Protein AF-A0A821M9T7-F1 (afdb_monomer_lite)

Secondary structure (DSSP, 8-state):
-EEEESSHHHHHHTT-EEHHHHHTPPTT--S-----TT-HHHHHHHHT-S-EEE--TT-

Radius of gyration: 12.18 Å; chains: 1; bounding box: 27×24×29 Å

Foldseek 3Di:
DAEEECDQVQQVVVVHYYPCVLVVHDPPPPDDDDDDPPPVPSCVVVVPDPDYHYPPPVD

pLDDT: mean 86.15, std 11.56, range [60.72, 97.81]

Structure (mmCIF, N/CA/C/O backbone):
data_AF-A0A821M9T7-F1
#
_entry.id   AF-A0A821M9T7-F1
#
loop_
_atom_site.group_PDB
_atom_site.id
_atom_site.type_symbol
_atom_site.label_atom_id
_atom_site.label_alt_id
_atom_site.label_comp_id
_atom_site.label_asym_id
_atom_site.label_entity_id
_atom_site.label_seq_id
_atom_site.pdbx_PDB_ins_code
_atom_site.Cartn_x
_atom_site.Cartn_y
_atom_site.Cartn_z
_atom_site.occupancy
_atom_site.B_iso_or_equiv
_atom_site.auth_seq_id
_atom_site.auth_comp_id
_atom_site.auth_asym_id
_atom_site.auth_atom_id
_atom_site.pdbx_PDB_model_num
ATOM 1 N N . MET A 1 1 ? -8.999 -0.196 -3.788 1.00 89.25 1 MET A N 1
ATOM 2 C CA . MET A 1 1 ? -7.869 -1.130 -3.570 1.00 89.25 1 MET A CA 1
ATOM 3 C C . MET A 1 1 ? -6.571 -0.341 -3.467 1.00 89.25 1 MET A C 1
ATOM 5 O O . MET A 1 1 ? -6.310 0.481 -4.338 1.00 89.25 1 MET A O 1
ATOM 9 N N . ARG A 1 2 ? -5.782 -0.561 -2.412 1.00 95.38 2 ARG A N 1
ATOM 10 C CA . ARG A 1 2 ? -4.474 0.071 -2.183 1.00 95.38 2 ARG A CA 1
ATOM 11 C C . ARG A 1 2 ? -3.368 -0.926 -2.528 1.00 95.38 2 ARG A C 1
ATOM 13 O O . ARG A 1 2 ? -3.417 -2.053 -2.053 1.00 95.38 2 ARG A O 1
ATOM 20 N N . LYS A 1 3 ? -2.393 -0.508 -3.337 1.00 97.38 3 LYS A N 1
ATOM 21 C CA . LYS A 1 3 ? -1.237 -1.321 -3.736 1.00 97.38 3 LYS A CA 1
ATOM 22 C C . LYS A 1 3 ? 0.031 -0.727 -3.145 1.00 97.38 3 LYS A C 1
ATOM 24 O O . LYS A 1 3 ? 0.303 0.454 -3.380 1.00 97.38 3 LYS A O 1
ATOM 29 N N . LEU A 1 4 ? 0.761 -1.520 -2.377 1.00 97.12 4 LEU A N 1
ATOM 30 C CA . LEU A 1 4 ? 1.973 -1.103 -1.690 1.00 97.12 4 LEU A CA 1
ATOM 31 C C . LEU A 1 4 ? 3.127 -2.054 -1.999 1.00 97.12 4 LEU A C 1
ATOM 33 O O . LEU A 1 4 ? 2.904 -3.231 -2.251 1.00 97.12 4 LEU A O 1
ATOM 37 N N . ALA A 1 5 ? 4.350 -1.545 -1.920 1.00 97.81 5 ALA A N 1
ATOM 38 C CA . ALA A 1 5 ? 5.562 -2.359 -1.934 1.00 97.81 5 ALA A CA 1
ATOM 39 C C . ALA A 1 5 ? 6.628 -1.728 -1.013 1.00 97.81 5 ALA A C 1
ATOM 41 O O . ALA A 1 5 ? 6.529 -0.537 -0.691 1.00 97.81 5 ALA A O 1
ATOM 42 N N . PRO A 1 6 ? 7.649 -2.470 -0.559 1.00 95.38 6 PRO A N 1
ATOM 43 C CA . PRO A 1 6 ? 8.703 -1.921 0.296 1.00 95.38 6 PRO A CA 1
ATOM 44 C C . PRO A 1 6 ? 9.623 -0.947 -0.454 1.00 95.38 6 PRO A C 1
ATOM 46 O O . PRO A 1 6 ? 10.071 0.050 0.114 1.00 95.38 6 PRO A O 1
ATOM 49 N N . THR A 1 7 ? 9.871 -1.184 -1.745 1.00 95.75 7 THR A N 1
ATOM 50 C CA . THR A 1 7 ? 10.791 -0.379 -2.559 1.00 95.75 7 THR A CA 1
ATOM 51 C C . THR A 1 7 ? 10.063 0.449 -3.611 1.00 95.75 7 THR A C 1
ATOM 53 O O . THR A 1 7 ? 8.968 0.113 -4.059 1.00 95.75 7 THR A O 1
ATOM 56 N N . GLY A 1 8 ? 10.685 1.560 -4.020 1.00 96.06 8 GLY A N 1
ATOM 57 C CA . GLY A 1 8 ? 10.125 2.442 -5.046 1.00 96.06 8 GLY A CA 1
ATOM 58 C C . GLY A 1 8 ? 9.968 1.763 -6.407 1.00 96.06 8 GLY A C 1
ATOM 59 O O . GLY A 1 8 ? 8.996 2.036 -7.099 1.00 96.06 8 GLY A O 1
ATOM 60 N N . ILE A 1 9 ? 10.885 0.855 -6.758 1.00 97.00 9 ILE A N 1
ATOM 61 C CA . ILE A 1 9 ? 10.846 0.118 -8.027 1.00 97.00 9 ILE A CA 1
ATOM 62 C C . ILE A 1 9 ? 9.661 -0.856 -8.024 1.00 97.00 9 ILE A C 1
ATOM 64 O O . ILE A 1 9 ? 8.797 -0.739 -8.883 1.00 97.00 9 ILE A O 1
ATOM 68 N N . ALA A 1 10 ? 9.543 -1.724 -7.013 1.00 97.44 10 ALA A N 1
ATOM 69 C CA . ALA A 1 10 ? 8.421 -2.662 -6.909 1.00 97.44 10 ALA A CA 1
ATOM 70 C C . ALA A 1 10 ? 7.063 -1.942 -6.840 1.00 97.44 10 ALA A C 1
ATOM 72 O O . ALA A 1 10 ? 6.093 -2.331 -7.486 1.00 97.44 10 ALA A O 1
ATOM 73 N N . ALA A 1 11 ? 7.000 -0.820 -6.116 1.00 97.75 11 ALA A N 1
ATOM 74 C CA . ALA A 1 11 ? 5.792 -0.009 -6.054 1.00 97.75 11 ALA A CA 1
ATOM 75 C C . ALA A 1 11 ? 5.411 0.564 -7.429 1.00 97.75 11 ALA A C 1
ATOM 77 O O . ALA A 1 11 ? 4.224 0.619 -7.747 1.00 97.75 11 ALA A O 1
ATOM 78 N N . ALA A 1 12 ? 6.389 0.986 -8.236 1.00 97.25 12 ALA A N 1
ATOM 79 C CA . ALA A 1 12 ? 6.143 1.506 -9.577 1.00 97.25 12 ALA A CA 1
ATOM 80 C C . ALA A 1 12 ? 5.604 0.419 -10.522 1.00 97.25 12 ALA A C 1
ATOM 82 O O . ALA A 1 12 ? 4.633 0.679 -11.231 1.00 97.25 12 ALA A O 1
ATOM 83 N N . GLU A 1 13 ? 6.153 -0.799 -10.464 1.00 97.62 13 GLU A N 1
ATOM 84 C CA . GLU A 1 13 ? 5.723 -1.934 -11.299 1.00 97.62 13 GLU A CA 1
ATOM 85 C C . GLU A 1 13 ? 4.245 -2.303 -11.084 1.00 97.62 13 GLU A C 1
ATOM 87 O O . GLU A 1 13 ? 3.511 -2.570 -12.036 1.00 97.62 13 GLU A O 1
ATOM 92 N N . ILE A 1 14 ? 3.754 -2.238 -9.843 1.00 96.56 14 ILE A N 1
ATOM 93 C CA . ILE A 1 14 ? 2.340 -2.519 -9.540 1.00 96.56 14 ILE A CA 1
ATOM 94 C C . ILE A 1 14 ? 1.420 -1.293 -9.688 1.00 96.56 14 ILE A C 1
ATOM 96 O O . ILE A 1 14 ? 0.206 -1.403 -9.455 1.00 96.56 14 ILE A O 1
ATOM 100 N N . GLY A 1 15 ? 1.958 -0.125 -10.057 1.00 96.88 15 GLY A N 1
ATOM 101 C CA . GLY A 1 15 ? 1.225 1.146 -10.094 1.00 96.88 15 GLY A CA 1
ATOM 102 C C . GLY A 1 15 ? 0.736 1.590 -8.709 1.00 96.88 15 GLY A C 1
ATOM 103 O O . GLY A 1 15 ? -0.397 2.052 -8.559 1.00 96.88 15 GLY A O 1
ATOM 104 N N . GLY A 1 16 ? 1.550 1.350 -7.684 1.00 96.12 16 GLY A N 1
ATOM 105 C CA . GLY A 1 16 ? 1.281 1.631 -6.279 1.00 96.12 16 GLY A CA 1
ATOM 106 C C . GLY A 1 16 ? 2.212 2.692 -5.691 1.00 96.12 16 GLY A C 1
ATOM 107 O O . GLY A 1 16 ? 2.722 3.573 -6.380 1.00 96.12 16 GLY A O 1
ATOM 108 N N . MET A 1 17 ? 2.419 2.620 -4.378 1.00 96.00 17 MET A N 1
ATOM 109 C CA . MET A 1 17 ? 3.360 3.480 -3.654 1.00 96.00 17 MET A CA 1
ATOM 110 C C . MET A 1 17 ? 4.108 2.695 -2.586 1.00 96.00 17 MET A C 1
ATOM 112 O O . MET A 1 17 ? 3.712 1.590 -2.224 1.00 96.00 17 MET A O 1
ATOM 116 N N . THR A 1 18 ? 5.185 3.263 -2.050 1.00 95.56 18 THR A N 1
ATOM 117 C CA . THR A 1 18 ? 5.909 2.566 -0.988 1.00 95.56 18 THR A CA 1
ATOM 118 C C . THR A 1 18 ? 5.104 2.526 0.310 1.00 95.56 18 THR A C 1
ATOM 120 O O . THR A 1 18 ? 4.356 3.464 0.615 1.00 95.56 18 THR A O 1
ATOM 123 N N . ILE A 1 19 ? 5.295 1.471 1.107 1.00 92.81 19 ILE A N 1
ATOM 124 C CA . ILE A 1 19 ? 4.697 1.351 2.449 1.00 92.81 19 ILE A CA 1
ATOM 125 C C . ILE A 1 19 ? 5.054 2.582 3.300 1.00 92.81 19 ILE A C 1
ATOM 127 O O . ILE A 1 19 ? 4.188 3.165 3.951 1.00 92.81 19 ILE A O 1
ATOM 131 N N . HIS A 1 20 ? 6.307 3.038 3.235 1.00 89.69 20 HIS A N 1
ATOM 132 C CA . HIS A 1 20 ? 6.788 4.203 3.981 1.00 89.69 20 HIS A CA 1
ATOM 133 C C . HIS A 1 20 ? 6.083 5.501 3.573 1.00 89.69 20 HIS A C 1
ATOM 135 O O . HIS A 1 20 ? 5.636 6.258 4.435 1.00 89.69 20 HIS A O 1
ATOM 141 N N . SER A 1 21 ? 5.936 5.741 2.265 1.00 90.62 21 SER A N 1
ATOM 142 C CA . SER A 1 21 ? 5.205 6.904 1.748 1.00 90.62 21 SER A CA 1
ATOM 143 C C . SER A 1 21 ? 3.745 6.893 2.193 1.00 90.62 21 SER A C 1
ATOM 145 O O . SER A 1 21 ? 3.210 7.944 2.544 1.00 90.62 21 SER A O 1
ATOM 147 N N . PHE A 1 22 ? 3.111 5.718 2.211 1.00 90.38 22 PHE A N 1
ATOM 148 C CA . PHE A 1 22 ? 1.718 5.584 2.624 1.00 90.38 22 PHE A CA 1
ATOM 149 C C . PHE A 1 22 ? 1.515 5.824 4.124 1.00 90.38 22 PHE A C 1
ATOM 151 O O . PHE A 1 22 ? 0.604 6.551 4.513 1.00 90.38 22 PHE A O 1
ATOM 158 N N . LEU A 1 23 ? 2.386 5.266 4.969 1.00 86.19 23 LEU A N 1
ATOM 159 C CA . LEU A 1 23 ? 2.335 5.458 6.422 1.00 86.19 23 LEU A CA 1
ATOM 160 C C . LEU A 1 23 ? 2.818 6.850 6.869 1.00 86.19 23 LEU A C 1
ATOM 162 O O . LEU A 1 23 ? 2.690 7.202 8.042 1.00 86.19 23 LEU A O 1
ATOM 166 N N . GLY A 1 24 ? 3.371 7.652 5.952 1.00 82.06 24 GLY A N 1
ATOM 167 C CA . GLY A 1 24 ? 3.988 8.934 6.287 1.00 82.06 24 GLY A CA 1
ATOM 168 C C . GLY A 1 24 ? 5.185 8.764 7.226 1.00 82.06 24 GLY A C 1
ATOM 169 O O . GLY A 1 24 ? 5.388 9.593 8.116 1.00 82.06 24 GLY A O 1
ATOM 170 N N . GLU A 1 25 ? 5.930 7.666 7.068 1.00 75.38 25 GLU A N 1
ATOM 171 C CA . GLU A 1 25 ? 7.146 7.385 7.830 1.00 75.38 25 GLU A CA 1
ATOM 172 C C . GLU A 1 25 ? 8.329 8.172 7.259 1.00 75.38 25 GLU A C 1
ATOM 174 O O . GLU A 1 25 ? 8.543 8.229 6.047 1.00 75.38 25 GLU A O 1
ATOM 179 N N . GLN A 1 26 ? 9.118 8.765 8.153 1.00 68.56 26 GLN A N 1
ATOM 180 C CA . GLN A 1 26 ? 10.400 9.375 7.811 1.00 68.56 26 GLN A CA 1
ATOM 181 C C . GLN A 1 26 ? 11.510 8.348 8.044 1.00 68.56 26 GLN A C 1
ATOM 183 O O . GLN A 1 26 ? 11.485 7.601 9.024 1.00 68.56 26 GLN A O 1
ATOM 188 N N . ARG A 1 27 ? 12.510 8.317 7.157 1.00 61.56 27 ARG A N 1
ATOM 189 C CA . ARG A 1 27 ? 13.715 7.492 7.344 1.00 61.56 27 ARG A CA 1
ATOM 190 C C . ARG A 1 27 ? 14.347 7.817 8.711 1.00 61.56 27 ARG A C 1
ATOM 192 O O . ARG A 1 27 ? 14.519 8.988 9.030 1.00 61.56 27 ARG A O 1
ATOM 199 N N . ASN A 1 28 ? 14.736 6.784 9.465 1.00 60.72 28 ASN A N 1
ATOM 200 C CA . ASN A 1 28 ? 15.458 6.836 10.753 1.00 60.72 28 ASN A CA 1
ATOM 201 C C . ASN A 1 28 ? 14.643 7.003 12.052 1.00 60.72 28 ASN A C 1
ATOM 203 O O . ASN A 1 28 ? 15.226 7.324 13.092 1.00 60.72 28 ASN A O 1
ATOM 207 N N . SER A 1 29 ? 13.345 6.694 12.079 1.00 61.97 29 SER A N 1
ATOM 208 C CA . SER A 1 29 ? 12.664 6.416 13.352 1.00 61.97 29 SER A CA 1
ATOM 209 C C . SER A 1 29 ? 13.092 5.028 13.862 1.00 61.97 29 SER A C 1
ATOM 211 O O . SER A 1 29 ? 12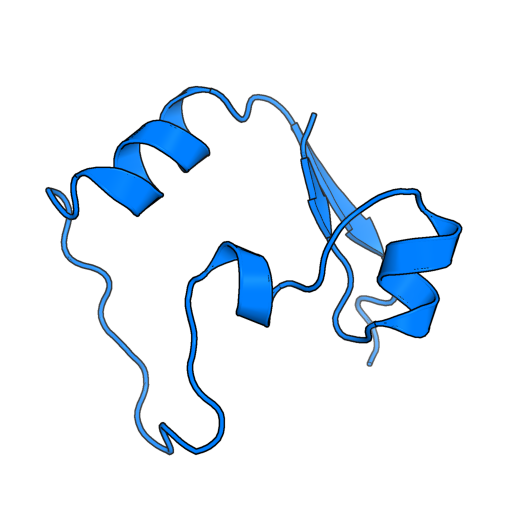.404 4.031 13.702 1.00 61.97 29 SER A O 1
ATOM 213 N N . GLY A 1 30 ? 14.253 4.921 14.518 1.00 68.62 30 GLY A N 1
ATOM 214 C CA . GLY A 1 30 ? 14.697 3.666 15.163 1.00 68.62 30 GLY A CA 1
ATOM 215 C C . GLY A 1 30 ? 13.779 3.174 16.300 1.00 68.62 30 GLY A C 1
ATOM 216 O O . GLY A 1 30 ? 14.141 2.267 17.044 1.00 68.62 30 GLY A O 1
ATOM 217 N N . LYS A 1 31 ? 12.612 3.801 16.479 1.00 74.88 31 LYS A N 1
ATOM 218 C CA . LYS A 1 31 ? 11.606 3.492 17.489 1.00 74.88 31 LYS A CA 1
ATOM 219 C C . LYS A 1 31 ? 10.281 3.197 16.783 1.00 74.88 31 LYS A C 1
ATOM 221 O O . LYS A 1 31 ? 9.884 3.999 15.938 1.00 74.88 31 LYS A O 1
ATOM 226 N N . PRO A 1 32 ? 9.570 2.121 17.164 1.00 75.69 32 PRO A N 1
ATOM 227 C CA . PRO A 1 32 ? 8.215 1.873 16.691 1.00 75.69 32 PRO A CA 1
ATOM 228 C C . PRO A 1 32 ? 7.334 3.107 16.902 1.00 75.69 32 PRO A C 1
ATOM 230 O O . PRO A 1 32 ? 7.243 3.633 18.015 1.00 75.69 32 PRO A O 1
ATOM 233 N N . ARG A 1 33 ? 6.687 3.582 15.837 1.00 75.12 33 ARG A N 1
ATOM 234 C CA . ARG A 1 33 ? 5.720 4.673 15.929 1.00 75.12 33 ARG A CA 1
ATOM 235 C C . ARG A 1 33 ? 4.363 4.105 16.322 1.00 75.12 33 ARG A C 1
ATOM 237 O O . ARG A 1 33 ? 3.782 3.300 15.602 1.00 75.12 33 ARG A O 1
ATOM 244 N N . THR A 1 34 ? 3.814 4.569 17.439 1.00 75.19 34 THR A N 1
ATOM 245 C CA . THR A 1 34 ? 2.401 4.336 17.750 1.00 75.19 34 THR A CA 1
ATOM 246 C C . THR A 1 34 ? 1.557 5.321 16.951 1.00 75.19 34 THR A C 1
ATOM 248 O O . THR A 1 34 ? 1.552 6.520 17.236 1.00 75.19 34 THR A O 1
ATOM 251 N N . ILE A 1 35 ? 0.832 4.825 15.951 1.00 72.12 35 ILE A N 1
ATOM 252 C CA . ILE A 1 35 ? -0.198 5.607 15.266 1.00 72.12 35 ILE A CA 1
ATOM 253 C C . ILE A 1 35 ? -1.413 5.653 16.196 1.00 72.12 35 ILE A C 1
ATOM 255 O O . ILE A 1 35 ? -2.025 4.625 16.482 1.00 72.12 35 ILE A O 1
ATOM 259 N N . LYS A 1 36 ? -1.733 6.840 16.721 1.00 70.62 36 LYS A N 1
ATOM 260 C CA . LYS A 1 36 ? -2.945 7.037 17.523 1.00 70.62 36 LYS A CA 1
ATOM 261 C C . LYS A 1 36 ? -4.156 7.136 16.597 1.00 70.62 36 LYS A C 1
ATOM 263 O O . LYS A 1 36 ? -4.111 7.830 15.583 1.00 70.62 36 LYS A O 1
ATOM 268 N N . LEU A 1 37 ? -5.244 6.478 16.986 1.00 65.19 37 LEU A N 1
ATOM 269 C CA . LEU A 1 37 ? -6.573 6.709 16.415 1.00 65.19 37 LEU A CA 1
ATOM 270 C C . LEU A 1 37 ? -6.911 8.208 16.544 1.00 65.19 37 LEU A C 1
ATOM 272 O O . LEU A 1 37 ? -6.675 8.790 17.605 1.00 65.19 37 LEU A O 1
ATOM 276 N N . GLY A 1 38 ? -7.400 8.840 15.474 1.00 68.38 38 GLY A N 1
ATOM 277 C CA . GLY A 1 38 ? -7.621 10.289 15.397 1.00 68.38 38 GLY A CA 1
ATOM 278 C C . GLY A 1 38 ? -6.570 11.080 14.603 1.00 68.38 38 GLY A C 1
ATOM 279 O O . GLY A 1 38 ? -6.751 12.286 14.417 1.00 68.38 38 GLY A O 1
ATOM 280 N N . ASP A 1 39 ? -5.494 10.451 14.104 1.00 67.75 39 ASP A N 1
ATOM 281 C CA . ASP A 1 39 ? -4.591 11.098 13.139 1.00 67.75 39 ASP A CA 1
ATOM 282 C C . ASP A 1 39 ? -5.326 11.299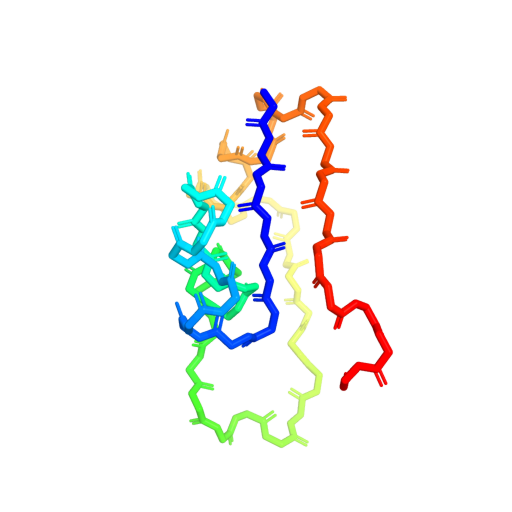 11.802 1.00 67.75 39 ASP A C 1
ATOM 284 O O . ASP A 1 39 ? -5.446 10.401 10.962 1.00 67.75 39 ASP A O 1
ATOM 288 N N . SER A 1 40 ? -5.898 12.496 11.654 1.00 68.06 40 SER A N 1
ATOM 289 C CA . SER A 1 40 ? -6.991 12.774 10.719 1.00 68.06 40 SER A CA 1
ATOM 290 C C . SER A 1 40 ? -6.680 12.496 9.251 1.00 68.06 40 SER A C 1
ATOM 292 O O . SER A 1 40 ? -7.612 12.308 8.472 1.00 68.06 40 SER A O 1
ATOM 294 N N . LYS A 1 41 ? -5.405 12.490 8.846 1.00 77.69 41 LYS A N 1
ATOM 295 C CA . LYS A 1 41 ? -5.028 12.245 7.451 1.00 77.69 41 LYS A CA 1
ATOM 296 C C . LYS A 1 41 ? -4.925 10.752 7.162 1.00 77.69 41 LYS A C 1
ATOM 298 O O . LYS A 1 41 ? -5.596 10.268 6.257 1.00 77.69 41 LYS A O 1
ATOM 303 N N . LEU A 1 42 ? -4.122 10.029 7.943 1.00 80.25 42 LEU A N 1
ATOM 304 C CA . LEU A 1 42 ? -3.913 8.598 7.740 1.00 80.25 42 LEU A CA 1
ATOM 305 C C . LEU A 1 42 ? -5.212 7.827 7.996 1.00 80.25 42 LEU A C 1
ATOM 307 O O . LEU A 1 42 ? -5.588 6.981 7.195 1.00 80.25 42 LEU A O 1
ATOM 311 N N . GLU A 1 43 ? -5.966 8.184 9.037 1.00 83.25 43 GLU A N 1
ATOM 312 C CA . GLU A 1 43 ? -7.252 7.542 9.319 1.00 83.25 43 GLU A CA 1
ATOM 313 C C . GLU A 1 43 ? -8.247 7.688 8.154 1.00 83.25 43 GLU A C 1
ATOM 315 O O . GLU A 1 43 ? -8.909 6.720 7.784 1.00 83.25 43 GLU A O 1
ATOM 320 N N . LYS A 1 44 ? -8.327 8.871 7.526 1.00 83.38 44 LYS A N 1
ATOM 321 C CA . LYS A 1 44 ? -9.176 9.085 6.341 1.00 83.38 44 LYS A CA 1
ATOM 322 C C . LYS A 1 44 ? -8.714 8.253 5.149 1.00 83.38 44 LYS A C 1
ATOM 324 O O . LYS A 1 44 ? -9.549 7.660 4.472 1.00 83.38 44 LYS A O 1
ATOM 329 N N . GLU A 1 45 ? -7.405 8.192 4.918 1.00 84.75 45 GLU A N 1
ATOM 330 C CA . GLU A 1 45 ? -6.815 7.397 3.838 1.00 84.75 45 GLU A CA 1
ATOM 331 C C . GLU A 1 45 ? -7.090 5.900 4.009 1.00 84.75 45 GLU A C 1
ATOM 333 O O . GLU A 1 45 ? -7.388 5.231 3.023 1.00 84.75 45 GLU A O 1
ATOM 338 N N . TRP A 1 46 ? -7.033 5.380 5.240 1.00 87.06 46 TRP A N 1
ATOM 339 C CA . TRP A 1 46 ? -7.315 3.973 5.549 1.00 87.06 46 TRP A CA 1
ATOM 340 C C . TRP A 1 46 ? -8.801 3.633 5.538 1.00 87.06 46 TRP A C 1
ATOM 342 O O . TRP A 1 46 ? -9.162 2.533 5.130 1.00 87.06 46 TRP A O 1
ATOM 352 N N . ARG A 1 47 ? -9.673 4.562 5.944 1.00 87.69 47 ARG A N 1
ATOM 353 C CA . 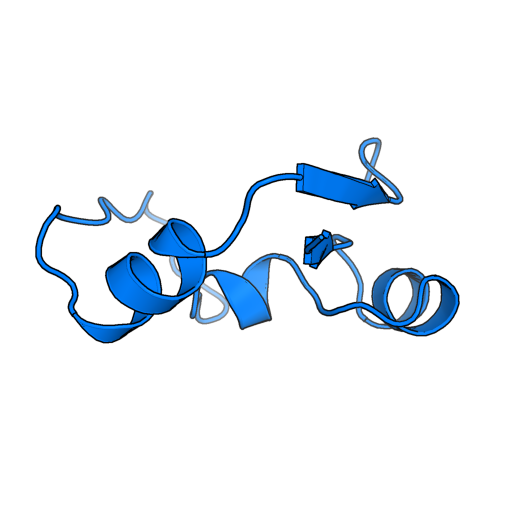AR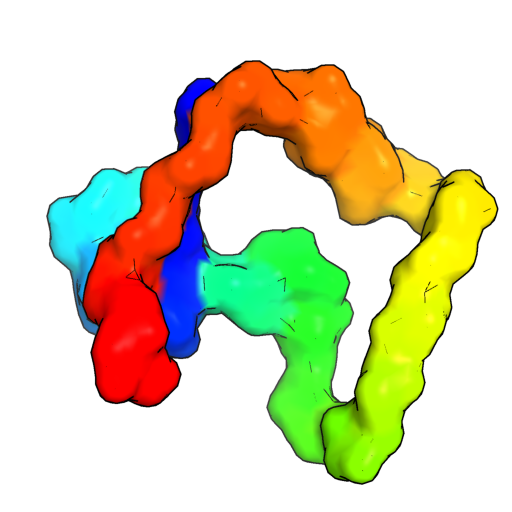G A 1 47 ? -11.125 4.327 6.033 1.00 87.69 47 ARG A CA 1
ATOM 354 C C . ARG A 1 47 ? -11.752 3.908 4.698 1.00 87.69 47 ARG A C 1
ATOM 356 O O . ARG A 1 47 ? -12.769 3.227 4.700 1.00 87.69 47 ARG A O 1
ATOM 363 N N . LEU A 1 48 ? -11.156 4.314 3.577 1.00 87.12 48 LEU A N 1
ATOM 364 C CA . LEU A 1 48 ? -11.630 4.003 2.224 1.00 87.12 48 LEU A CA 1
ATOM 365 C C . LEU A 1 48 ? -10.934 2.777 1.600 1.00 87.12 48 LEU A C 1
ATO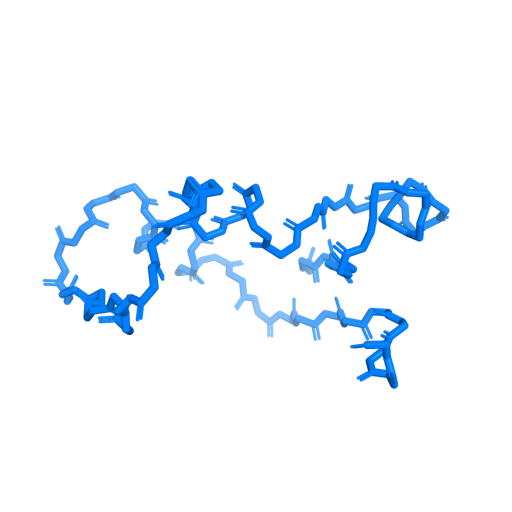M 367 O O . LEU A 1 48 ? -11.187 2.436 0.443 1.00 87.12 48 LEU A O 1
ATOM 371 N N . VAL A 1 49 ? -10.015 2.128 2.321 1.00 91.38 49 VAL A N 1
ATOM 372 C CA . VAL A 1 49 ? -9.270 0.970 1.816 1.00 91.38 49 VAL A CA 1
ATOM 373 C C . VAL A 1 49 ? -10.018 -0.312 2.161 1.00 91.38 49 VAL A C 1
ATOM 375 O O . VAL A 1 49 ? -9.931 -0.815 3.272 1.00 91.38 49 VAL A O 1
ATOM 378 N N . GLU A 1 50 ? -10.710 -0.871 1.173 1.00 95.25 50 GLU A N 1
ATOM 379 C CA . GLU A 1 50 ? -11.385 -2.176 1.294 1.00 95.25 50 GLU A CA 1
ATOM 380 C C . GLU A 1 50 ? -10.445 -3.366 1.045 1.00 95.25 50 GL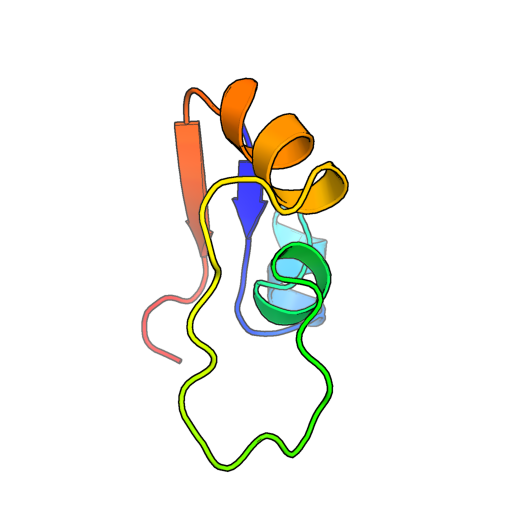U A C 1
ATOM 382 O O . GLU A 1 50 ? -10.643 -4.452 1.575 1.00 95.25 50 GLU A O 1
ATOM 387 N N . TYR A 1 51 ? -9.403 -3.152 0.235 1.00 95.50 51 TYR A N 1
ATOM 388 C CA . TYR A 1 51 ? -8.443 -4.180 -0.167 1.00 95.50 51 TYR A CA 1
ATOM 389 C C . TYR A 1 51 ? -7.033 -3.612 -0.143 1.00 95.50 51 TYR A C 1
ATOM 391 O O . TYR A 1 51 ? -6.799 -2.530 -0.699 1.00 95.50 51 TYR A O 1
ATOM 399 N N . LEU A 1 52 ? -6.108 -4.370 0.441 1.00 95.69 52 LEU A N 1
ATOM 400 C CA . LEU A 1 52 ? -4.689 -4.056 0.517 1.00 95.69 52 LEU A CA 1
ATOM 401 C C . LEU A 1 52 ? -3.887 -5.146 -0.200 1.00 95.69 52 LEU A C 1
ATOM 403 O O . LEU A 1 52 ? -3.942 -6.309 0.189 1.00 95.69 52 LEU A O 1
ATOM 407 N N . LEU A 1 53 ? -3.151 -4.760 -1.239 1.00 96.50 53 LEU A N 1
ATOM 408 C CA . LEU A 1 53 ? -2.209 -5.616 -1.950 1.00 96.50 53 LEU A CA 1
ATOM 409 C C . LEU A 1 53 ? -0.798 -5.161 -1.599 1.00 96.50 53 LEU A C 1
ATOM 411 O O . LEU A 1 53 ? -0.482 -3.980 -1.758 1.00 96.50 53 LEU A O 1
ATOM 415 N N . ILE A 1 54 ? 0.022 -6.092 -1.123 1.00 96.62 54 ILE A N 1
ATOM 416 C CA . ILE A 1 54 ? 1.423 -5.839 -0.802 1.00 96.62 54 ILE A CA 1
ATOM 417 C C . ILE A 1 54 ? 2.276 -6.740 -1.685 1.00 96.62 54 ILE A C 1
ATOM 419 O O . ILE A 1 54 ? 2.136 -7.960 -1.627 1.00 96.62 54 ILE A O 1
ATOM 423 N N . ASP A 1 55 ? 3.112 -6.118 -2.507 1.00 97.25 55 ASP A N 1
ATOM 424 C CA . ASP A 1 55 ? 4.089 -6.800 -3.349 1.00 97.25 55 ASP A CA 1
ATOM 425 C C . ASP A 1 55 ? 5.462 -6.848 -2.673 1.00 97.25 55 ASP A C 1
ATOM 427 O O . ASP A 1 55 ? 5.753 -6.034 -1.789 1.00 97.25 55 ASP A O 1
ATOM 431 N N . GLU A 1 56 ? 6.292 -7.801 -3.092 1.00 96.75 56 GLU A N 1
ATOM 432 C CA . GLU A 1 56 ? 7.644 -8.026 -2.567 1.00 96.75 56 GLU A CA 1
ATOM 433 C C . GLU A 1 56 ? 7.697 -8.172 -1.035 1.00 96.75 56 GLU A C 1
ATOM 435 O O . GLU A 1 56 ? 8.572 -7.640 -0.353 1.00 96.75 56 GLU A O 1
ATOM 440 N N . MET A 1 57 ? 6.739 -8.913 -0.470 1.00 94.12 57 MET A N 1
ATOM 441 C CA . MET A 1 57 ? 6.595 -9.087 0.984 1.00 94.12 57 MET A CA 1
ATOM 442 C C . MET A 1 57 ? 7.793 -9.795 1.648 1.00 94.12 57 MET A C 1
ATOM 444 O O . MET A 1 57 ? 7.941 -9.740 2.865 1.00 94.12 57 MET A O 1
ATOM 448 N N . SER A 1 58 ? 8.629 -10.494 0.875 1.00 92.31 58 SER A N 1
ATOM 449 C CA . SER A 1 58 ? 9.811 -11.213 1.370 1.00 92.31 58 SER A CA 1
ATOM 450 C C . SER A 1 58 ? 11.041 -10.331 1.603 1.00 92.31 58 SER A C 1
ATOM 452 O O . SER A 1 58 ? 12.062 -10.853 2.052 1.00 92.31 58 SER A O 1
ATOM 454 N N . MET A 1 59 ? 10.970 -9.048 1.238 1.00 86.25 59 MET A N 1
ATOM 455 C CA . MET A 1 59 ? 12.093 -8.108 1.271 1.00 86.25 59 MET A CA 1
ATOM 456 C C . MET A 1 59 ? 12.270 -7.422 2.628 1.00 86.25 59 MET A C 1
ATOM 458 O O . MET A 1 59 ? 11.251 -7.105 3.283 1.00 86.25 59 MET A O 1
#

Sequence (59 aa):
MRKLAPTGIAAAEIGGMTIHSFLGEQRNSGKPRTIKLGDSKLEKEWRLVEYLLIDEMSM